Protein AF-A0A961YDK0-F1 (afdb_monomer_lite)

Sequence (163 aa):
MARLYPVIPLVAALAVAGCGKGEQKSAASVPPAEKAIYMSTADCVNGGKLTAEVCSILVERAVKIHEQTSETFKGLRSCEEASGPDRCERDMNGTYRMRMQAFFFEFGGGKPPNATPLYPSIDGKVGFRDTKKKAVAALDDNMIVSQQSLQVAYENSKIGKRR

Secondary structure (DSSP, 8-state):
-----------------------------PPPEEEEEESSHHHHHHTTSS-HHHHHHHHHHHHHHHHHHPPEESSHHHHHHHH-TT-EEE-TTS-EEEPP-EEEEEEETTS--EEEEEEE--SSSSEEE-TTS-EEETT-TTEEE-HHHHHHHHHHHTTTT--

Structure (mmCIF, N/CA/C/O backbone):
data_AF-A0A961YDK0-F1
#
_entry.id   AF-A0A961YDK0-F1
#
loop_
_atom_site.group_PDB
_atom_site.id
_atom_site.type_symbol
_atom_site.label_atom_id
_atom_site.label_alt_id
_atom_site.label_comp_id
_atom_site.label_asym_id
_atom_site.label_entity_id
_atom_site.label_seq_id
_atom_site.pdbx_PDB_ins_code
_atom_site.Cartn_x
_atom_site.Cartn_y
_atom_site.Cartn_z
_atom_site.occupancy
_atom_site.B_iso_or_equiv
_atom_site.auth_seq_id
_atom_site.auth_comp_id
_atom_site.auth_asym_id
_atom_site.auth_atom_id
_atom_site.pdbx_PDB_model_num
ATOM 1 N N . MET A 1 1 ? 34.671 -7.856 -92.732 1.00 43.78 1 MET A N 1
ATOM 2 C CA . MET A 1 1 ? 35.697 -8.344 -91.786 1.00 43.78 1 MET A CA 1
ATOM 3 C C . MET A 1 1 ? 36.322 -7.155 -91.071 1.00 43.78 1 MET A C 1
ATOM 5 O O . MET A 1 1 ? 36.521 -6.136 -91.714 1.00 43.78 1 MET A O 1
ATOM 9 N N . ALA A 1 2 ? 36.583 -7.333 -89.772 1.00 46.91 2 ALA A N 1
ATOM 10 C CA . ALA A 1 2 ? 37.376 -6.505 -88.854 1.00 46.91 2 ALA A CA 1
ATOM 11 C C . ALA A 1 2 ? 36.947 -5.040 -88.619 1.00 46.91 2 ALA A C 1
ATOM 13 O O . ALA A 1 2 ? 37.235 -4.148 -89.412 1.00 46.91 2 ALA A O 1
ATOM 14 N N . ARG A 1 3 ? 36.376 -4.768 -87.437 1.00 41.19 3 ARG A N 1
ATOM 15 C CA . ARG A 1 3 ? 36.563 -3.479 -86.756 1.00 41.19 3 ARG A CA 1
ATOM 16 C C . ARG A 1 3 ? 37.033 -3.727 -85.327 1.00 41.19 3 ARG A C 1
ATOM 18 O O . ARG A 1 3 ? 36.403 -4.464 -84.576 1.00 41.19 3 ARG A O 1
ATOM 25 N N . LEU A 1 4 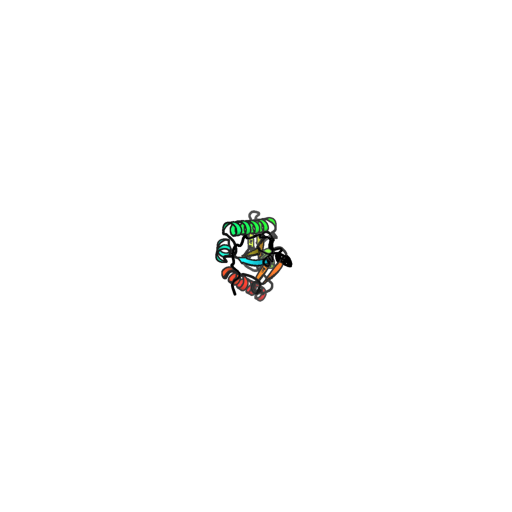? 38.197 -3.153 -85.043 1.00 43.84 4 LEU A N 1
ATOM 26 C CA . LEU A 1 4 ? 38.917 -3.168 -83.780 1.00 43.84 4 LEU A CA 1
ATOM 27 C C . LEU A 1 4 ? 38.180 -2.333 -82.717 1.00 43.84 4 LEU A C 1
ATOM 29 O O . LEU A 1 4 ? 37.725 -1.230 -83.008 1.00 43.84 4 LEU A O 1
ATOM 33 N N . TYR A 1 5 ? 38.127 -2.853 -81.492 1.00 47.59 5 TYR A N 1
ATOM 34 C CA . TYR A 1 5 ? 37.999 -2.085 -80.242 1.00 47.59 5 TYR A CA 1
ATOM 35 C C . TYR A 1 5 ? 39.422 -1.712 -79.782 1.00 47.59 5 TYR A C 1
ATOM 37 O O . TYR A 1 5 ? 40.327 -2.505 -80.060 1.00 47.59 5 TYR A O 1
ATOM 45 N N . PRO A 1 6 ? 39.686 -0.559 -79.127 1.00 59.00 6 PRO A N 1
ATOM 46 C CA . PRO A 1 6 ? 39.240 -0.247 -77.751 1.00 59.00 6 PRO A CA 1
ATOM 47 C C . PRO A 1 6 ? 38.916 1.275 -77.599 1.00 59.00 6 PRO A C 1
ATOM 49 O O . PRO A 1 6 ? 38.915 1.982 -78.595 1.00 59.00 6 PRO A O 1
ATOM 52 N N . VAL A 1 7 ? 38.523 1.919 -76.495 1.00 51.88 7 VAL A N 1
ATOM 53 C CA . VAL A 1 7 ? 38.959 1.972 -75.088 1.00 51.88 7 VAL A CA 1
ATOM 54 C C . VAL A 1 7 ? 37.842 2.715 -74.318 1.00 51.88 7 VAL A C 1
ATOM 56 O O . VAL A 1 7 ? 37.267 3.670 -74.837 1.00 51.88 7 VAL A O 1
ATOM 59 N N . ILE A 1 8 ? 37.549 2.300 -73.084 1.00 51.28 8 ILE A N 1
ATOM 60 C CA . ILE A 1 8 ? 36.629 2.957 -72.133 1.00 51.28 8 ILE A CA 1
ATOM 61 C C . ILE A 1 8 ? 37.378 4.078 -71.379 1.00 51.28 8 ILE A C 1
ATOM 63 O O . ILE A 1 8 ? 38.509 3.844 -70.953 1.00 51.28 8 ILE A O 1
ATOM 67 N N . PRO A 1 9 ? 36.745 5.240 -71.112 1.00 48.16 9 PRO A N 1
ATOM 68 C CA . PRO A 1 9 ? 36.683 5.665 -69.713 1.00 48.16 9 PRO A CA 1
ATOM 69 C C . PRO A 1 9 ? 35.297 6.177 -69.286 1.00 48.16 9 PRO A C 1
ATOM 71 O O . PRO A 1 9 ? 34.741 7.133 -69.816 1.00 48.16 9 PRO A O 1
ATOM 74 N N . LEU A 1 10 ? 34.781 5.470 -68.282 1.00 54.59 10 LEU A N 1
ATOM 75 C CA . LEU A 1 10 ? 34.017 5.907 -67.115 1.00 54.59 10 LEU A CA 1
ATOM 76 C C . LEU A 1 10 ? 33.741 7.427 -66.992 1.00 54.59 10 LEU A C 1
ATOM 78 O O . LEU A 1 10 ? 34.640 8.203 -66.679 1.00 54.59 10 LEU A O 1
ATOM 82 N N . VAL A 1 11 ? 32.466 7.821 -67.080 1.00 52.88 11 VAL A N 1
ATOM 83 C CA . VAL A 1 11 ? 31.944 9.017 -66.399 1.00 52.88 11 VAL A CA 1
ATOM 84 C C . VAL A 1 11 ? 30.713 8.598 -65.606 1.00 52.88 11 VAL A C 1
ATOM 86 O O . VAL A 1 11 ? 29.700 8.166 -66.152 1.00 52.88 11 VAL A O 1
ATOM 89 N N . ALA A 1 12 ? 30.856 8.685 -64.288 1.00 52.31 12 ALA A N 1
ATOM 90 C CA . ALA A 1 12 ? 29.807 8.478 -63.314 1.00 52.31 12 ALA A CA 1
ATOM 91 C C . ALA A 1 12 ? 28.908 9.718 -63.222 1.00 52.31 12 ALA A C 1
ATOM 93 O O . ALA A 1 12 ? 29.408 10.824 -63.050 1.00 52.31 12 ALA A O 1
ATOM 94 N N . ALA A 1 13 ? 27.593 9.505 -63.260 1.00 50.16 13 ALA A N 1
ATOM 95 C CA . ALA A 1 13 ? 26.619 10.171 -62.394 1.00 50.16 13 ALA A CA 1
ATOM 96 C C . ALA A 1 13 ? 25.274 9.450 -62.554 1.00 50.16 13 ALA A C 1
ATOM 98 O O . ALA A 1 13 ? 24.457 9.769 -63.415 1.00 50.16 13 ALA A O 1
ATOM 99 N N . LEU A 1 14 ? 25.069 8.431 -61.720 1.00 45.28 14 LEU A N 1
ATOM 100 C CA . LEU A 1 14 ? 23.759 7.844 -61.470 1.00 45.28 14 LEU A CA 1
ATOM 101 C C . LEU A 1 14 ? 22.856 8.929 -60.868 1.00 45.28 14 LEU A C 1
ATOM 103 O O . LEU A 1 14 ? 22.908 9.194 -59.669 1.00 45.28 14 LEU A O 1
ATOM 107 N N . ALA A 1 15 ? 22.005 9.538 -61.688 1.00 54.88 15 ALA A N 1
ATOM 108 C CA . ALA A 1 15 ? 20.781 10.151 -61.198 1.00 54.88 15 ALA A CA 1
ATOM 109 C C . ALA A 1 15 ? 19.827 9.012 -60.812 1.00 54.88 15 ALA A C 1
ATOM 111 O O . ALA A 1 15 ? 18.999 8.575 -61.611 1.00 54.88 15 ALA A O 1
ATOM 112 N N . VAL A 1 16 ? 19.985 8.474 -59.599 1.00 49.25 16 VAL A N 1
ATOM 113 C CA . VAL A 1 16 ? 18.985 7.565 -59.038 1.00 49.25 16 VAL A CA 1
ATOM 114 C C . VAL A 1 16 ? 17.781 8.418 -58.670 1.00 49.25 16 VAL A C 1
ATOM 116 O O . VAL A 1 16 ? 17.734 9.055 -57.619 1.00 49.25 16 VAL A O 1
ATOM 119 N N . ALA A 1 17 ? 16.797 8.425 -59.565 1.00 51.81 17 ALA A N 1
ATOM 120 C CA . ALA A 1 17 ? 15.412 8.624 -59.193 1.00 51.81 17 ALA A CA 1
ATOM 121 C C . ALA A 1 17 ? 15.054 7.532 -58.174 1.00 51.81 17 ALA A C 1
ATOM 123 O O . ALA A 1 17 ? 14.731 6.401 -58.524 1.00 51.81 17 ALA A O 1
ATOM 124 N N . GLY A 1 18 ? 15.193 7.865 -56.895 1.00 41.25 18 GLY A N 1
ATOM 125 C CA . GLY A 1 18 ? 14.711 7.070 -55.781 1.00 41.25 18 GLY A CA 1
ATOM 126 C C . GLY A 1 18 ? 13.638 7.868 -55.069 1.00 41.25 18 GLY A C 1
ATOM 127 O O . GLY A 1 18 ? 13.949 8.790 -54.320 1.00 41.25 18 GLY A O 1
ATOM 128 N N . CYS A 1 19 ? 12.376 7.517 -55.320 1.00 58.09 19 CYS A N 1
ATOM 129 C CA . CYS A 1 19 ? 11.220 7.901 -54.519 1.00 58.09 19 CYS A CA 1
ATOM 130 C C . CYS A 1 19 ? 11.424 7.451 -53.065 1.00 58.09 19 CYS A C 1
ATOM 132 O O . CYS A 1 19 ? 10.922 6.414 -52.642 1.00 58.09 19 CYS A O 1
ATOM 134 N N . GLY A 1 20 ? 12.159 8.237 -52.288 1.00 41.06 20 GLY A N 1
ATOM 135 C CA . GLY A 1 20 ? 12.200 8.110 -50.845 1.00 41.06 20 GLY A CA 1
ATOM 136 C C . GLY A 1 20 ? 10.936 8.729 -50.275 1.00 41.06 20 GLY A C 1
ATOM 137 O O . GLY A 1 20 ? 10.929 9.902 -49.910 1.00 41.06 20 GLY A O 1
ATOM 138 N N . LYS A 1 21 ? 9.859 7.940 -50.181 1.00 47.31 21 LYS A N 1
ATOM 139 C CA . LYS A 1 21 ? 8.904 8.115 -49.083 1.00 47.31 21 LYS A CA 1
ATOM 140 C C . LYS A 1 21 ? 9.753 8.023 -47.823 1.00 47.31 21 LYS A C 1
ATOM 142 O O . LYS A 1 21 ? 10.143 6.927 -47.440 1.00 47.31 21 LYS A O 1
ATOM 147 N N . GLY A 1 22 ? 10.124 9.172 -47.263 1.00 47.78 22 GLY A N 1
ATOM 148 C CA . GLY A 1 22 ? 10.760 9.218 -45.961 1.00 47.78 22 GLY A CA 1
ATOM 149 C C . GLY A 1 22 ? 9.839 8.472 -45.015 1.00 47.78 22 GLY A C 1
ATOM 150 O O . GLY A 1 22 ? 8.714 8.916 -44.782 1.00 47.78 22 GLY A O 1
ATOM 151 N N . GLU A 1 23 ? 10.281 7.300 -44.566 1.00 44.41 23 GLU A N 1
ATOM 152 C CA . GLU A 1 23 ? 9.666 6.598 -43.457 1.00 44.41 23 GLU A CA 1
ATOM 153 C C . GLU A 1 23 ? 9.447 7.637 -42.365 1.00 44.41 23 GLU A C 1
ATOM 155 O O . GLU A 1 23 ? 10.396 8.221 -41.832 1.00 44.41 23 GLU A O 1
ATOM 160 N N . GLN A 1 24 ? 8.173 7.913 -42.068 1.00 47.69 24 GLN A N 1
ATOM 161 C CA . GLN A 1 24 ? 7.811 8.456 -40.776 1.00 47.69 24 GLN A CA 1
ATOM 162 C C . GLN A 1 24 ? 8.527 7.557 -39.778 1.00 47.69 24 GLN A C 1
ATOM 164 O O . GLN A 1 24 ? 8.165 6.387 -39.643 1.00 47.69 24 GLN A O 1
ATOM 169 N N . LYS A 1 25 ? 9.566 8.085 -39.118 1.00 45.66 25 LYS A N 1
ATOM 170 C CA . LYS A 1 25 ? 10.048 7.530 -37.859 1.00 45.66 25 LYS A CA 1
ATOM 171 C C . LYS A 1 25 ? 8.792 7.371 -37.024 1.00 45.66 25 LYS A C 1
ATOM 173 O O . LYS A 1 25 ? 8.243 8.367 -36.555 1.00 45.66 25 LYS A O 1
ATOM 178 N N . SER A 1 26 ? 8.293 6.141 -36.945 1.00 46.75 26 SER A N 1
ATOM 179 C CA . SER A 1 26 ? 7.190 5.804 -36.068 1.00 46.75 26 SER A CA 1
ATOM 180 C C . SER A 1 26 ? 7.648 6.295 -34.712 1.00 46.75 26 SER A C 1
ATOM 182 O O . SER A 1 26 ? 8.702 5.869 -34.235 1.00 46.75 26 SER A O 1
ATOM 184 N N . ALA A 1 27 ? 6.954 7.305 -34.183 1.00 56.44 27 ALA A N 1
ATOM 185 C CA . ALA A 1 27 ? 7.216 7.809 -32.851 1.00 56.44 27 ALA A CA 1
ATOM 186 C C . ALA A 1 27 ? 7.291 6.572 -31.963 1.00 56.44 27 ALA A C 1
ATOM 188 O O . ALA A 1 27 ? 6.325 5.809 -31.931 1.00 56.44 27 ALA A O 1
ATOM 189 N N . ALA A 1 28 ? 8.464 6.310 -31.375 1.00 61.44 28 ALA A N 1
ATOM 190 C CA . ALA A 1 28 ? 8.651 5.150 -30.522 1.00 61.44 28 ALA A CA 1
ATOM 191 C C . ALA A 1 28 ? 7.511 5.188 -29.506 1.00 61.44 28 ALA A C 1
ATOM 193 O O . ALA A 1 28 ? 7.396 6.146 -28.737 1.00 61.44 28 ALA A O 1
ATOM 194 N N . SER A 1 29 ? 6.592 4.230 -29.615 1.00 68.56 29 SER A N 1
ATOM 195 C CA . SER A 1 29 ? 5.374 4.229 -28.825 1.00 68.56 29 SER A CA 1
ATOM 196 C C . SER A 1 29 ? 5.799 4.133 -27.372 1.00 68.56 29 SER A C 1
ATOM 198 O O . SER A 1 29 ? 6.416 3.143 -26.975 1.00 68.56 29 SER A O 1
ATOM 200 N N . VAL A 1 30 ? 5.528 5.189 -26.606 1.00 76.44 30 VAL A N 1
ATOM 201 C CA . VAL A 1 30 ? 5.822 5.227 -25.176 1.00 76.44 30 VAL A CA 1
ATOM 202 C C . VAL A 1 30 ? 5.156 4.000 -24.542 1.00 76.44 30 VAL A C 1
ATOM 204 O O . VAL A 1 30 ? 3.946 3.836 -24.724 1.00 76.44 30 VAL A O 1
ATOM 207 N N . PRO A 1 31 ? 5.907 3.126 -23.843 1.00 77.50 31 PRO A N 1
ATOM 208 C CA . PRO A 1 31 ? 5.329 1.952 -23.202 1.00 77.50 31 PRO A CA 1
ATOM 209 C C . PRO A 1 31 ? 4.170 2.358 -22.286 1.00 77.50 31 PRO A C 1
ATOM 211 O O . PRO A 1 31 ? 4.247 3.431 -21.676 1.00 77.50 31 PRO A O 1
ATOM 214 N N . PRO A 1 32 ? 3.106 1.546 -22.174 1.00 86.19 32 PRO A N 1
ATOM 215 C CA . PRO A 1 32 ? 1.970 1.876 -21.323 1.00 86.19 32 PRO A CA 1
ATOM 216 C C . PRO A 1 32 ? 2.409 2.093 -19.871 1.00 86.19 32 PRO A C 1
ATOM 218 O O . PRO A 1 32 ? 3.443 1.591 -19.430 1.00 86.19 32 PRO A O 1
ATOM 221 N N . ALA A 1 33 ? 1.623 2.872 -19.127 1.00 92.81 33 ALA A N 1
ATOM 222 C CA . ALA A 1 33 ? 1.833 2.989 -17.692 1.00 92.81 33 ALA A CA 1
ATOM 223 C C . ALA A 1 33 ? 1.517 1.646 -17.023 1.00 92.81 33 ALA A C 1
ATOM 225 O O . ALA A 1 33 ? 0.446 1.078 -17.239 1.00 92.81 33 ALA A O 1
ATOM 226 N N . GLU A 1 34 ? 2.441 1.170 -16.205 1.00 95.31 34 GLU A N 1
ATOM 227 C CA . GLU A 1 34 ? 2.303 -0.021 -15.384 1.00 95.31 34 GLU A CA 1
ATOM 228 C C . GLU A 1 34 ? 1.926 0.383 -13.959 1.00 95.31 34 GLU A C 1
ATOM 230 O O . GLU A 1 34 ? 2.293 1.454 -13.458 1.00 95.31 34 GLU A O 1
ATOM 235 N N . LYS A 1 35 ? 1.176 -0.501 -13.309 1.00 97.19 35 LYS A N 1
ATOM 236 C CA . LYS A 1 35 ? 0.752 -0.350 -11.925 1.00 97.19 35 LYS A CA 1
ATOM 237 C C . LYS A 1 35 ? 1.232 -1.542 -11.122 1.00 97.19 35 LYS A C 1
ATOM 239 O O . LYS A 1 35 ? 1.185 -2.674 -11.610 1.00 97.19 35 LYS A O 1
ATOM 244 N N . ALA A 1 36 ? 1.679 -1.291 -9.899 1.00 97.75 36 ALA A N 1
ATOM 245 C CA . ALA A 1 36 ? 2.111 -2.360 -9.019 1.00 97.75 36 ALA A CA 1
ATOM 246 C C . ALA A 1 36 ? 1.731 -2.135 -7.555 1.00 97.75 36 ALA A C 1
ATOM 248 O O . ALA A 1 36 ? 1.558 -1.003 -7.108 1.00 97.75 36 ALA A O 1
ATOM 249 N N . ILE A 1 37 ? 1.646 -3.226 -6.798 1.00 98.44 37 ILE A N 1
ATOM 250 C CA . ILE A 1 37 ? 1.515 -3.228 -5.346 1.00 98.44 37 ILE A CA 1
ATOM 251 C C . ILE A 1 37 ? 2.696 -3.998 -4.759 1.00 98.44 37 ILE A C 1
ATOM 253 O O . ILE A 1 37 ? 2.863 -5.195 -5.010 1.00 98.44 37 ILE A O 1
ATOM 257 N N . TYR A 1 38 ? 3.492 -3.295 -3.959 1.00 98.31 38 TYR A N 1
ATOM 258 C CA . TYR A 1 38 ? 4.647 -3.839 -3.248 1.00 98.31 38 TYR A CA 1
ATOM 259 C C . TYR A 1 38 ? 4.534 -3.531 -1.752 1.00 98.31 38 TYR A C 1
ATOM 261 O O . TYR A 1 38 ? 3.954 -2.512 -1.373 1.00 98.31 38 TYR A O 1
ATOM 269 N N . MET A 1 39 ? 5.115 -4.373 -0.890 1.00 96.94 39 MET A N 1
ATOM 270 C CA . MET A 1 39 ? 5.129 -4.132 0.563 1.00 96.94 39 MET A CA 1
ATOM 271 C C . MET A 1 39 ? 6.404 -3.457 1.068 1.00 96.94 39 MET A C 1
ATOM 273 O O . MET A 1 39 ? 6.443 -2.983 2.200 1.00 96.94 39 MET A O 1
ATOM 277 N N . SER A 1 40 ? 7.464 -3.427 0.261 1.00 97.06 40 SER A N 1
ATOM 278 C CA . SER A 1 40 ? 8.769 -2.907 0.665 1.00 97.06 40 SER A CA 1
ATOM 279 C C . SER A 1 40 ? 9.635 -2.542 -0.541 1.00 97.06 40 SER A C 1
ATOM 281 O O . SER A 1 40 ? 9.325 -2.892 -1.683 1.00 97.06 40 SER A O 1
ATOM 283 N N . THR A 1 41 ? 10.767 -1.886 -0.279 1.00 97.69 41 THR A N 1
ATOM 284 C CA . THR A 1 41 ? 11.815 -1.660 -1.283 1.00 97.69 41 THR A CA 1
ATOM 285 C C . THR A 1 41 ? 12.323 -2.982 -1.860 1.00 97.69 41 THR A C 1
ATOM 287 O O . THR A 1 41 ? 12.473 -3.096 -3.072 1.00 97.69 41 THR A O 1
ATOM 290 N N . ALA A 1 42 ? 12.530 -4.003 -1.020 1.00 97.38 42 ALA A N 1
ATOM 291 C CA . ALA A 1 42 ? 12.995 -5.318 -1.460 1.00 97.38 42 ALA A CA 1
ATOM 292 C C . ALA A 1 42 ? 11.973 -6.013 -2.374 1.00 97.38 42 ALA A C 1
ATOM 294 O O . ALA A 1 42 ? 12.346 -6.551 -3.412 1.00 97.38 42 ALA A O 1
ATOM 295 N N . ASP A 1 43 ? 10.683 -5.935 -2.039 1.00 96.62 43 ASP A N 1
ATOM 296 C CA . ASP A 1 43 ? 9.595 -6.440 -2.885 1.00 96.62 43 ASP A CA 1
ATOM 297 C C . ASP A 1 43 ? 9.578 -5.766 -4.259 1.00 96.62 43 ASP A C 1
ATOM 299 O O . ASP A 1 43 ? 9.457 -6.440 -5.280 1.00 96.62 43 ASP A O 1
ATOM 303 N N . CYS A 1 44 ? 9.728 -4.439 -4.282 1.00 97.75 44 CYS A N 1
ATOM 304 C CA . CYS A 1 44 ? 9.786 -3.654 -5.512 1.00 97.75 44 CYS A CA 1
ATOM 305 C C . CYS A 1 44 ? 10.985 -4.051 -6.387 1.00 97.75 44 CYS A C 1
ATOM 307 O O . CYS A 1 44 ? 10.828 -4.258 -7.591 1.00 97.75 44 CYS A O 1
ATOM 309 N N . VAL A 1 45 ? 12.164 -4.230 -5.779 1.00 97.56 45 VAL A N 1
ATOM 310 C CA . VAL A 1 45 ? 13.379 -4.682 -6.477 1.00 97.56 45 VAL A CA 1
ATOM 311 C C . VAL A 1 45 ? 13.203 -6.091 -7.036 1.00 97.56 45 VAL A C 1
ATOM 313 O O . VAL A 1 45 ? 13.532 -6.330 -8.197 1.00 97.56 45 VAL A O 1
ATOM 316 N N . ASN A 1 46 ? 12.627 -7.006 -6.255 1.00 96.38 46 ASN A N 1
ATOM 317 C CA . ASN A 1 46 ? 12.337 -8.372 -6.694 1.00 96.38 46 ASN A CA 1
ATOM 318 C C . ASN A 1 46 ? 11.340 -8.416 -7.864 1.00 96.38 46 ASN A C 1
ATOM 320 O O . ASN A 1 46 ? 11.367 -9.357 -8.653 1.00 96.38 46 ASN A O 1
ATOM 324 N N . GLY A 1 47 ? 10.491 -7.393 -8.013 1.00 92.94 47 GLY A N 1
ATOM 325 C CA . GLY A 1 47 ? 9.622 -7.224 -9.178 1.00 92.94 47 GLY A CA 1
ATOM 326 C C . GLY A 1 47 ? 10.375 -6.952 -10.489 1.00 92.94 47 GLY A C 1
ATOM 327 O O . GLY A 1 47 ? 9.804 -7.117 -11.564 1.00 92.94 47 GLY A O 1
ATOM 328 N N . GLY A 1 48 ? 11.647 -6.539 -10.431 1.00 92.50 48 GLY A N 1
ATOM 329 C CA . GLY A 1 48 ? 12.547 -6.437 -11.588 1.00 92.50 48 GLY A CA 1
ATOM 330 C C . GLY A 1 48 ? 12.246 -5.302 -12.575 1.00 92.50 48 GLY A C 1
ATOM 331 O O . GLY A 1 48 ? 12.890 -5.215 -13.618 1.00 92.50 48 GLY A O 1
ATOM 332 N N . LYS A 1 49 ? 11.273 -4.431 -12.276 1.00 94.38 49 LYS A N 1
ATOM 333 C CA . LYS A 1 49 ? 10.850 -3.323 -13.156 1.00 94.38 49 LYS A CA 1
ATOM 334 C C . LYS A 1 49 ? 11.558 -2.000 -12.873 1.00 94.38 49 LYS A C 1
ATOM 336 O O . LYS A 1 49 ? 11.648 -1.155 -13.758 1.00 94.38 49 LYS A O 1
ATOM 341 N N . LEU A 1 50 ? 12.026 -1.808 -11.642 1.00 95.81 50 LEU A N 1
ATOM 342 C CA . LEU A 1 50 ? 12.633 -0.571 -11.152 1.00 95.81 50 LEU A CA 1
ATOM 343 C C . LEU A 1 50 ? 13.949 -0.890 -10.435 1.00 95.81 50 LEU A C 1
ATOM 345 O O . LEU A 1 50 ? 14.147 -1.997 -9.935 1.00 95.81 50 LEU A O 1
ATOM 349 N N . THR A 1 51 ? 14.857 0.083 -10.380 1.00 97.12 51 THR A N 1
ATOM 350 C CA . THR A 1 51 ? 16.117 -0.055 -9.637 1.00 97.12 51 THR A CA 1
ATOM 351 C C . THR A 1 51 ? 15.886 0.085 -8.130 1.00 97.12 51 THR A C 1
ATOM 353 O O . THR A 1 51 ? 14.902 0.687 -7.700 1.00 97.12 51 THR A O 1
ATOM 356 N N . ALA A 1 52 ? 16.821 -0.416 -7.316 1.00 97.75 52 ALA A N 1
ATOM 357 C CA . ALA A 1 52 ? 16.758 -0.288 -5.856 1.00 97.75 52 ALA A CA 1
ATOM 358 C C . ALA A 1 52 ? 16.662 1.168 -5.382 1.00 97.75 52 ALA A C 1
ATOM 360 O O . ALA A 1 52 ? 15.839 1.473 -4.522 1.00 97.75 52 ALA A O 1
ATOM 361 N N . GLU A 1 53 ? 17.434 2.062 -6.005 1.00 98.12 53 GLU A N 1
ATOM 362 C CA . GLU A 1 53 ? 17.392 3.506 -5.753 1.00 98.12 53 GLU A CA 1
ATOM 363 C C . GLU A 1 53 ? 15.978 4.069 -5.968 1.00 98.12 53 GLU A C 1
ATOM 365 O O . GLU A 1 53 ? 15.400 4.705 -5.088 1.00 98.12 53 GLU A O 1
ATOM 370 N N . VAL A 1 54 ? 15.374 3.770 -7.126 1.00 98.00 54 VAL A N 1
ATOM 371 C CA . VAL A 1 54 ? 14.028 4.247 -7.468 1.00 98.00 54 VAL A CA 1
ATOM 372 C C . VAL A 1 54 ? 12.989 3.658 -6.515 1.00 98.00 54 VAL A C 1
ATOM 374 O O . VAL A 1 54 ? 12.122 4.386 -6.037 1.00 98.00 54 VAL A O 1
ATOM 377 N N . CYS A 1 55 ? 13.086 2.369 -6.187 1.00 98.44 55 CYS A N 1
ATOM 378 C CA . CYS A 1 55 ? 12.204 1.736 -5.211 1.00 98.44 55 CYS A CA 1
ATOM 379 C C . CYS A 1 55 ? 12.294 2.411 -3.830 1.00 98.44 55 CYS A C 1
ATOM 381 O O . CYS A 1 55 ? 11.250 2.675 -3.235 1.00 98.44 55 CYS A O 1
ATOM 383 N N . SER A 1 56 ? 13.500 2.733 -3.338 1.00 98.50 56 SER A N 1
ATOM 384 C CA . SER A 1 56 ? 13.681 3.390 -2.032 1.00 98.50 56 SER A CA 1
ATOM 385 C C . SER A 1 56 ? 13.032 4.769 -2.005 1.00 98.50 56 SER A C 1
ATOM 387 O O . SER A 1 56 ? 12.202 5.041 -1.140 1.00 98.50 56 SER A O 1
ATOM 389 N N . ILE A 1 57 ? 13.311 5.598 -3.017 1.00 98.44 57 ILE A N 1
ATOM 390 C CA . ILE A 1 57 ? 12.744 6.949 -3.143 1.00 98.44 57 ILE A CA 1
ATOM 391 C C . ILE A 1 57 ? 11.211 6.908 -3.153 1.00 98.44 57 ILE A C 1
ATOM 393 O O . ILE A 1 57 ? 10.546 7.743 -2.537 1.00 98.44 57 ILE A O 1
ATOM 397 N N . LEU A 1 58 ? 10.627 5.942 -3.861 1.00 98.44 58 LEU A N 1
ATOM 398 C CA . LEU A 1 58 ? 9.177 5.797 -3.961 1.00 98.44 58 LEU A CA 1
ATOM 399 C C . LEU A 1 58 ? 8.548 5.348 -2.638 1.00 98.44 58 LEU A C 1
ATOM 401 O O . LEU A 1 58 ? 7.527 5.906 -2.230 1.00 98.44 58 LEU A O 1
ATOM 405 N N . VAL A 1 59 ? 9.172 4.399 -1.940 1.00 98.44 59 VAL A N 1
ATOM 406 C CA . VAL A 1 59 ? 8.739 3.970 -0.605 1.00 98.44 59 VAL A CA 1
ATOM 407 C C . VAL A 1 59 ? 8.820 5.128 0.390 1.00 98.44 59 VAL A C 1
ATOM 409 O O . VAL A 1 59 ? 7.825 5.430 1.047 1.00 98.44 59 VAL A O 1
ATOM 412 N N . GLU A 1 60 ? 9.949 5.833 0.454 1.00 98.38 60 GLU A N 1
ATOM 413 C CA . GLU A 1 60 ? 10.138 7.002 1.325 1.00 98.38 60 GLU A CA 1
ATOM 414 C C . GLU A 1 60 ? 9.108 8.098 1.040 1.00 98.38 60 GLU A C 1
ATOM 416 O O . GLU A 1 60 ? 8.517 8.674 1.957 1.00 98.38 60 GLU A O 1
ATOM 421 N N . ARG A 1 61 ? 8.822 8.355 -0.241 1.00 97.50 61 ARG A N 1
ATOM 422 C CA . ARG A 1 61 ? 7.771 9.290 -0.647 1.00 97.50 61 ARG A CA 1
ATOM 423 C C . ARG A 1 61 ? 6.405 8.867 -0.116 1.00 97.50 61 ARG A C 1
ATOM 425 O O . ARG A 1 61 ? 5.675 9.708 0.408 1.00 97.50 61 ARG A O 1
ATOM 432 N N . ALA A 1 62 ? 6.041 7.596 -0.255 1.00 98.12 62 ALA A N 1
ATOM 433 C CA . ALA A 1 62 ? 4.756 7.095 0.211 1.00 98.12 62 ALA A CA 1
ATOM 434 C C . ALA A 1 62 ? 4.645 7.111 1.746 1.00 98.12 62 ALA A C 1
ATOM 436 O O . ALA A 1 62 ? 3.593 7.493 2.262 1.00 98.12 62 ALA A O 1
ATOM 437 N N . VAL A 1 63 ? 5.729 6.794 2.466 1.00 97.38 63 VAL A N 1
ATOM 438 C CA . VAL A 1 63 ? 5.829 6.948 3.930 1.00 97.38 63 VAL A CA 1
ATOM 439 C C . VAL A 1 63 ? 5.596 8.402 4.326 1.00 97.38 63 VAL A C 1
ATOM 441 O O . VAL A 1 63 ? 4.743 8.685 5.162 1.00 97.38 63 VAL A O 1
ATOM 444 N N . LYS A 1 64 ? 6.265 9.349 3.665 1.00 97.31 64 LYS A N 1
ATOM 445 C CA . LYS A 1 64 ? 6.074 10.778 3.934 1.00 97.31 64 LYS A CA 1
ATOM 446 C C . LYS A 1 64 ? 4.631 11.225 3.683 1.00 97.31 64 LYS A C 1
ATOM 448 O O . LYS A 1 64 ? 4.074 11.979 4.475 1.00 97.31 64 LYS A O 1
ATOM 453 N N . ILE A 1 65 ? 3.996 10.744 2.610 1.00 96.75 65 ILE A N 1
ATOM 454 C CA . ILE A 1 65 ? 2.570 11.005 2.352 1.00 96.75 65 ILE A CA 1
ATOM 455 C C . ILE A 1 65 ? 1.714 10.442 3.492 1.00 96.75 65 ILE A C 1
ATOM 457 O O . ILE A 1 65 ? 0.812 11.132 3.969 1.00 96.75 65 ILE A O 1
ATOM 461 N N . HIS A 1 66 ? 1.985 9.216 3.943 1.00 96.25 66 HIS A N 1
ATOM 462 C CA . HIS A 1 66 ? 1.287 8.599 5.067 1.00 96.25 66 HIS A CA 1
ATOM 463 C C . HIS A 1 66 ? 1.409 9.451 6.337 1.00 96.25 66 HIS A C 1
ATOM 465 O O . HIS A 1 66 ? 0.393 9.787 6.944 1.00 96.25 66 HIS A O 1
ATOM 471 N N . GLU A 1 67 ? 2.615 9.878 6.699 1.00 93.94 67 GLU A N 1
ATOM 472 C CA . GLU A 1 67 ? 2.852 10.706 7.885 1.00 93.94 67 GLU A CA 1
ATOM 473 C C . GLU A 1 67 ? 2.132 12.057 7.822 1.00 93.94 67 GLU A C 1
ATOM 475 O O . GLU A 1 67 ? 1.609 12.522 8.831 1.00 93.94 67 GLU A O 1
ATOM 480 N N . GLN A 1 68 ? 2.077 12.676 6.640 1.00 93.38 68 GLN A N 1
ATOM 481 C CA . GLN A 1 68 ? 1.502 14.011 6.454 1.00 93.38 68 GLN A CA 1
ATOM 482 C C . GLN A 1 68 ? -0.023 14.022 6.312 1.00 93.38 68 GLN A C 1
ATOM 484 O O . GLN A 1 68 ? -0.652 15.032 6.617 1.00 93.38 68 GLN A O 1
ATOM 489 N N . THR A 1 69 ? -0.615 12.948 5.782 1.00 91.44 69 THR A N 1
ATOM 490 C CA . THR A 1 69 ? -2.014 12.969 5.310 1.00 91.44 69 THR A CA 1
ATOM 491 C C . THR A 1 69 ? -2.922 11.949 5.981 1.00 91.44 69 THR A C 1
ATOM 493 O O . THR A 1 69 ? -4.124 11.950 5.715 1.00 91.44 69 THR A O 1
ATOM 496 N N . SER A 1 70 ? -2.384 11.076 6.838 1.00 92.25 70 SER A N 1
ATOM 497 C CA . SER A 1 70 ? -3.206 10.078 7.521 1.00 92.25 70 SER A CA 1
ATOM 498 C C . SER A 1 70 ? -4.264 10.721 8.402 1.00 92.25 70 SER A C 1
ATOM 500 O O . SER A 1 70 ? -3.976 11.598 9.213 1.00 92.25 70 SER A O 1
ATOM 502 N N . GLU A 1 71 ? -5.489 10.217 8.277 1.00 92.31 71 GLU A N 1
ATOM 503 C CA . GLU A 1 71 ? -6.576 10.541 9.192 1.00 92.31 71 GLU A CA 1
ATOM 504 C C . GLU A 1 71 ? -6.189 10.116 10.614 1.00 92.31 71 GLU A C 1
ATOM 506 O O . GLU A 1 71 ? -5.794 8.967 10.845 1.00 92.31 71 GLU A O 1
ATOM 511 N N . THR A 1 72 ? -6.286 11.056 11.553 1.00 95.00 72 THR A N 1
ATOM 512 C CA . THR A 1 72 ? -5.994 10.827 12.966 1.00 95.00 72 THR A CA 1
ATOM 513 C C . THR A 1 72 ? -7.280 10.681 13.768 1.00 95.00 72 THR A C 1
ATOM 515 O O . THR A 1 72 ? -8.290 11.347 13.542 1.00 95.00 72 THR A O 1
ATOM 518 N N . PHE A 1 73 ? -7.234 9.790 14.747 1.00 96.38 73 PHE A N 1
ATOM 519 C CA . PHE A 1 73 ? -8.347 9.399 15.592 1.00 96.38 73 PHE A CA 1
ATOM 520 C C . PHE A 1 73 ? -7.953 9.583 17.055 1.00 96.38 73 PHE A C 1
ATOM 522 O O . PHE A 1 73 ? -6.855 9.219 17.473 1.00 96.38 73 PHE A O 1
ATOM 529 N N . LYS A 1 74 ? -8.869 10.105 17.876 1.00 95.56 74 LYS A N 1
ATOM 530 C CA . LYS A 1 74 ? -8.607 10.329 19.310 1.00 95.56 74 LYS A CA 1
ATOM 531 C C . LYS A 1 74 ? -8.427 9.037 20.122 1.00 95.56 74 LYS A C 1
ATOM 533 O O . LYS A 1 74 ? -7.928 9.101 21.238 1.00 95.56 74 LYS A O 1
ATOM 538 N N . GLY A 1 75 ? -8.836 7.881 19.599 1.00 95.75 75 GLY A N 1
ATOM 539 C CA . GLY A 1 75 ? -8.736 6.606 20.302 1.00 95.75 75 GLY A CA 1
ATOM 540 C C . GLY A 1 75 ? -8.652 5.418 19.351 1.00 95.75 75 GLY A C 1
ATOM 541 O O . GLY A 1 75 ? -9.043 5.510 18.189 1.00 95.75 75 GLY A O 1
ATOM 542 N N . LEU A 1 76 ? -8.161 4.293 19.875 1.00 96.38 76 LEU A N 1
ATOM 543 C CA . LEU A 1 76 ? -7.989 3.053 19.116 1.00 96.38 76 LEU A CA 1
ATOM 544 C C . LEU A 1 76 ? -9.310 2.585 18.496 1.00 96.38 76 LEU A C 1
ATOM 546 O O . LEU A 1 76 ? -9.375 2.359 17.293 1.00 96.38 76 LEU A O 1
ATOM 550 N N . ARG A 1 77 ? -10.384 2.552 19.297 1.00 95.50 77 ARG A N 1
ATOM 551 C CA . ARG A 1 77 ? -11.705 2.077 18.863 1.00 95.50 77 ARG A CA 1
ATOM 552 C C . ARG A 1 77 ? -12.225 2.803 17.620 1.00 95.50 77 ARG A C 1
ATOM 554 O O . ARG A 1 77 ? -12.688 2.151 16.694 1.00 95.50 77 ARG A O 1
ATOM 561 N N . SER A 1 78 ? -12.133 4.134 17.568 1.00 96.00 78 SER A N 1
ATOM 562 C CA . SER A 1 78 ? -12.629 4.890 16.408 1.00 96.00 78 SER A CA 1
ATOM 563 C C . SER A 1 78 ? -11.771 4.674 15.160 1.00 96.00 78 SER A C 1
ATOM 565 O O . SER A 1 78 ? -12.294 4.659 14.048 1.00 96.00 78 SER A O 1
ATOM 567 N N . CYS A 1 79 ? -10.470 4.439 15.329 1.00 96.06 79 CYS A N 1
ATOM 568 C CA . CYS A 1 79 ? -9.610 4.039 14.223 1.00 96.06 79 CYS A CA 1
ATOM 569 C C . CYS A 1 79 ? -9.963 2.628 13.708 1.00 96.06 79 CYS A C 1
ATOM 571 O O . CYS A 1 79 ? -10.047 2.410 12.495 1.00 96.06 79 CYS A O 1
ATOM 573 N N . GLU A 1 80 ? -10.218 1.666 14.596 1.00 94.81 80 GLU A N 1
ATOM 574 C CA . GLU A 1 80 ? -10.574 0.289 14.218 1.00 94.81 80 GLU A CA 1
ATOM 575 C C . GLU A 1 80 ? -11.974 0.199 13.593 1.00 94.81 80 GLU A C 1
ATOM 577 O O . GLU A 1 80 ? -12.204 -0.568 12.656 1.00 94.81 80 GLU A O 1
ATOM 582 N N . GLU A 1 81 ? -12.909 1.051 14.010 1.00 92.50 81 GLU A N 1
ATOM 583 C CA . GLU A 1 81 ? -14.194 1.225 13.324 1.00 92.50 81 GLU A CA 1
ATOM 584 C C . GLU A 1 81 ? -14.011 1.700 11.873 1.00 92.50 81 GLU A C 1
ATOM 586 O O . GLU A 1 81 ? -14.767 1.290 10.987 1.00 92.50 81 GLU A O 1
ATOM 591 N N . ALA A 1 82 ? -12.975 2.491 11.590 1.00 91.19 82 ALA A N 1
ATOM 592 C CA . ALA A 1 82 ? -12.662 2.951 10.240 1.00 91.19 82 ALA A CA 1
ATOM 593 C C . ALA A 1 82 ? -11.803 1.966 9.426 1.00 91.19 82 ALA A C 1
ATOM 595 O O . ALA A 1 82 ? -11.816 2.028 8.193 1.00 91.19 82 ALA A O 1
ATOM 596 N N . SER A 1 83 ? -11.026 1.087 10.067 1.00 91.88 83 SER A N 1
ATOM 597 C CA . SER A 1 83 ? -9.966 0.305 9.399 1.00 91.88 83 SER A CA 1
ATOM 598 C C . SER A 1 83 ? -9.935 -1.191 9.665 1.00 91.88 83 SER A C 1
ATOM 600 O O . SER A 1 83 ? -9.213 -1.912 8.981 1.00 91.88 83 SER A O 1
ATOM 602 N N . GLY A 1 84 ? -10.777 -1.669 10.571 1.00 91.75 84 GLY A N 1
ATOM 603 C CA . GLY A 1 84 ? -10.770 -3.040 11.048 1.00 91.75 84 GLY A CA 1
ATOM 604 C C . GLY A 1 84 ? -9.925 -3.210 12.315 1.00 91.75 84 GLY A C 1
ATOM 605 O O . GLY A 1 84 ? -9.077 -2.369 12.617 1.00 91.75 84 GLY A O 1
ATOM 606 N N . PRO A 1 85 ? -10.163 -4.303 13.056 1.00 91.25 85 PRO A N 1
ATOM 607 C CA . PRO A 1 85 ? -9.424 -4.609 14.278 1.00 91.25 85 PRO A CA 1
ATOM 608 C C . PRO A 1 85 ? -7.934 -4.805 13.984 1.00 91.25 85 PRO A C 1
ATOM 610 O O . PRO A 1 85 ? -7.576 -5.332 12.926 1.00 91.25 85 PRO A O 1
ATOM 613 N N . ASP A 1 86 ? -7.073 -4.372 14.909 1.00 91.75 86 ASP A N 1
ATOM 614 C CA . ASP A 1 86 ? -5.611 -4.517 14.832 1.00 91.75 86 ASP A CA 1
ATOM 615 C C . ASP A 1 86 ? -4.960 -3.821 13.618 1.00 91.75 86 ASP A C 1
ATOM 617 O O . ASP A 1 86 ? -3.818 -4.109 13.238 1.00 91.75 86 ASP A O 1
ATOM 621 N N . ARG A 1 87 ? -5.676 -2.892 12.967 1.00 94.38 87 ARG A N 1
ATOM 622 C CA . ARG A 1 87 ? -5.196 -2.150 11.786 1.00 94.38 87 ARG A CA 1
ATOM 623 C C . ARG A 1 87 ? -4.761 -0.725 12.082 1.00 94.38 87 ARG A C 1
ATOM 625 O O . ARG A 1 87 ? -4.490 0.041 11.159 1.00 94.38 87 ARG A O 1
ATOM 632 N N . CYS A 1 88 ? -4.658 -0.386 13.354 1.00 95.62 88 CYS A N 1
ATOM 633 C CA . CYS A 1 88 ? -4.271 0.934 13.808 1.00 95.62 88 CYS A CA 1
ATOM 634 C C . CYS A 1 88 ? -2.885 0.919 14.444 1.00 95.62 88 CYS A C 1
ATOM 636 O O . CYS A 1 88 ? -2.403 -0.093 14.957 1.00 95.62 88 CYS A O 1
ATOM 638 N N . GLU A 1 89 ? -2.241 2.071 14.404 1.00 95.62 89 GLU A N 1
ATOM 639 C CA . GLU A 1 89 ? -1.013 2.370 15.121 1.00 95.62 89 GLU A CA 1
ATOM 640 C C . GLU A 1 89 ? -1.181 3.684 15.880 1.00 95.62 89 GLU A C 1
ATOM 642 O O . GLU A 1 89 ? -1.982 4.541 15.495 1.00 95.62 89 GLU A O 1
ATOM 647 N N . ARG A 1 90 ? -0.448 3.826 16.983 1.00 95.62 90 ARG A N 1
ATOM 648 C CA . ARG A 1 90 ? -0.409 5.066 17.754 1.00 95.62 90 ARG A CA 1
ATOM 649 C C . ARG A 1 90 ? 0.673 5.969 17.173 1.00 95.62 90 ARG A C 1
ATOM 651 O O . ARG A 1 90 ? 1.797 5.514 16.979 1.00 95.62 90 ARG A O 1
ATOM 658 N N . ASP A 1 91 ? 0.338 7.223 16.900 1.00 90.38 91 ASP A N 1
ATOM 659 C CA . ASP A 1 91 ? 1.300 8.215 16.431 1.00 90.38 91 ASP A CA 1
ATOM 660 C C . ASP A 1 91 ? 2.070 8.864 17.598 1.00 90.38 91 ASP A C 1
ATOM 662 O O . ASP A 1 91 ? 1.759 8.671 18.779 1.00 90.38 91 ASP A O 1
ATOM 666 N N . MET A 1 92 ? 3.086 9.662 17.262 1.00 88.31 92 MET A N 1
ATOM 667 C CA . MET A 1 92 ? 3.934 10.356 18.242 1.00 88.31 92 MET A CA 1
ATOM 668 C C . MET A 1 92 ? 3.173 11.392 19.084 1.00 88.31 92 MET A C 1
ATOM 670 O O . MET A 1 92 ? 3.624 11.749 20.169 1.00 88.31 92 MET A O 1
ATOM 674 N N . ASN A 1 93 ? 2.006 11.847 18.619 1.00 88.38 93 ASN A N 1
ATOM 675 C CA . ASN A 1 93 ? 1.149 12.803 19.323 1.00 88.38 93 ASN A CA 1
ATOM 676 C C . ASN A 1 93 ? 0.160 12.109 20.273 1.00 88.38 93 ASN A C 1
ATOM 678 O O . ASN A 1 93 ? -0.684 12.756 20.892 1.00 88.38 93 ASN A O 1
ATOM 682 N N . GLY A 1 94 ? 0.237 10.780 20.381 1.00 92.00 94 GLY A N 1
ATOM 683 C CA . GLY A 1 94 ? -0.645 9.975 21.210 1.00 92.00 94 GLY A CA 1
ATOM 684 C C . GLY A 1 94 ? -2.032 9.735 20.614 1.00 92.00 94 GLY A C 1
ATOM 685 O O . GLY A 1 94 ? -2.862 9.134 21.301 1.00 92.00 94 GLY A O 1
ATOM 686 N N . THR A 1 95 ? -2.271 10.159 19.371 1.00 96.19 95 THR A N 1
ATOM 687 C CA . THR A 1 95 ? -3.464 9.830 18.584 1.00 96.19 95 THR A CA 1
ATOM 688 C C . THR A 1 95 ? -3.269 8.498 17.856 1.00 96.19 95 THR A C 1
ATOM 690 O O . THR A 1 95 ? -2.206 7.885 17.920 1.00 96.19 95 THR A O 1
ATOM 693 N N . TYR A 1 96 ? -4.313 8.000 17.201 1.00 97.25 96 TYR A N 1
ATOM 694 C CA . TYR A 1 96 ? -4.271 6.761 16.429 1.00 97.25 96 TYR A CA 1
ATOM 695 C C . TYR A 1 96 ? -4.454 7.057 14.950 1.00 97.25 96 TYR A C 1
ATOM 697 O O . TYR A 1 96 ? -5.204 7.956 14.585 1.00 97.25 96 TYR A O 1
ATOM 705 N N . ARG A 1 97 ? -3.817 6.270 14.092 1.00 96.00 97 ARG A N 1
ATOM 706 C CA . ARG A 1 97 ? -4.010 6.312 12.642 1.00 96.00 97 ARG A CA 1
ATOM 707 C C . ARG A 1 97 ? -4.000 4.904 12.077 1.00 96.00 97 ARG A C 1
ATOM 709 O O . ARG A 1 97 ? -3.561 3.957 12.727 1.00 96.00 97 ARG A O 1
ATOM 716 N N . MET A 1 98 ? -4.499 4.764 10.860 1.00 95.50 98 MET A N 1
ATOM 717 C CA . MET A 1 98 ? -4.482 3.484 10.158 1.00 95.50 98 MET A CA 1
ATOM 718 C C . MET A 1 98 ? -3.043 3.102 9.827 1.00 95.50 98 MET A C 1
ATOM 720 O O . MET A 1 98 ? -2.315 3.911 9.258 1.00 95.50 98 MET A O 1
ATOM 724 N N . ARG A 1 99 ? -2.648 1.866 10.126 1.00 95.62 99 ARG A N 1
ATOM 725 C CA . ARG A 1 99 ? -1.347 1.336 9.727 1.00 95.62 99 ARG A CA 1
ATOM 726 C C . ARG A 1 99 ? -1.307 1.210 8.207 1.00 95.62 99 ARG A C 1
ATOM 728 O O . ARG A 1 99 ? -2.173 0.568 7.605 1.00 95.62 99 ARG A O 1
ATOM 735 N N . MET A 1 100 ? -0.292 1.804 7.594 1.00 96.88 100 MET A N 1
ATOM 736 C CA . MET A 1 100 ? 0.017 1.577 6.186 1.00 96.88 100 MET A CA 1
ATOM 737 C C . MET A 1 100 ? 0.405 0.106 5.975 1.00 96.88 100 MET A C 1
ATOM 739 O O . MET A 1 100 ? 1.181 -0.454 6.744 1.00 96.88 100 MET A O 1
ATOM 743 N N . GLN A 1 101 ? -0.149 -0.534 4.948 1.00 96.88 101 GLN A N 1
ATOM 744 C CA . GLN A 1 101 ? 0.036 -1.972 4.710 1.00 96.88 101 GLN A CA 1
ATOM 745 C C . GLN A 1 101 ? 0.859 -2.294 3.464 1.00 96.88 101 GLN A C 1
ATOM 747 O O . GLN A 1 101 ? 1.487 -3.347 3.411 1.00 96.88 101 GLN A O 1
ATOM 752 N N . ALA A 1 102 ? 0.810 -1.428 2.456 1.00 98.12 102 ALA A N 1
ATOM 753 C CA . ALA A 1 102 ? 1.491 -1.621 1.184 1.00 98.12 102 ALA A CA 1
ATOM 754 C C . ALA A 1 102 ? 1.668 -0.274 0.472 1.00 98.12 102 ALA A C 1
ATOM 756 O O . ALA A 1 102 ? 1.242 0.778 0.959 1.00 98.12 102 ALA A O 1
ATOM 757 N N . PHE A 1 103 ? 2.260 -0.326 -0.712 1.00 98.38 103 PHE A N 1
ATOM 758 C CA . PHE A 1 103 ? 2.535 0.816 -1.562 1.00 98.38 103 PHE A CA 1
ATOM 759 C C . PHE A 1 103 ? 1.974 0.560 -2.957 1.00 98.38 103 PHE A C 1
ATOM 761 O O . PHE A 1 103 ? 2.250 -0.477 -3.559 1.00 98.38 103 PHE A O 1
ATOM 768 N N . PHE A 1 104 ? 1.213 1.516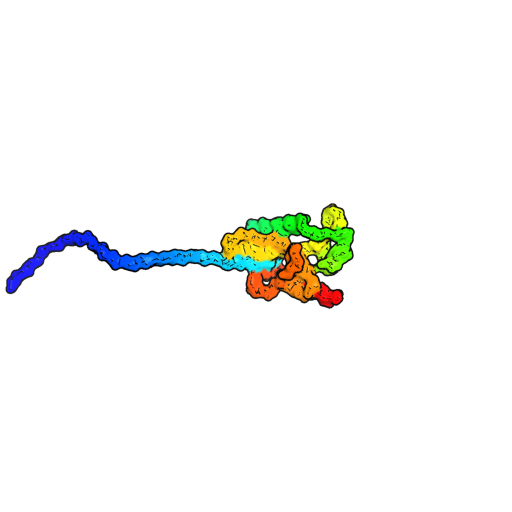 -3.478 1.00 98.25 104 PHE A N 1
ATOM 769 C CA . PHE A 1 104 ? 0.738 1.504 -4.856 1.00 98.25 104 PHE A CA 1
ATOM 770 C C . PHE A 1 104 ? 1.694 2.303 -5.730 1.00 98.25 104 PHE A C 1
ATOM 772 O O . PHE A 1 104 ? 1.855 3.498 -5.503 1.00 98.25 104 PHE A O 1
ATOM 779 N N . PHE A 1 105 ? 2.318 1.641 -6.696 1.00 98.12 105 PHE A N 1
ATOM 780 C CA . PHE A 1 105 ? 3.287 2.199 -7.627 1.00 98.12 105 PHE A CA 1
ATOM 781 C C . PHE A 1 105 ? 2.640 2.449 -8.989 1.00 98.12 105 PHE A C 1
ATOM 783 O O . PHE A 1 105 ? 1.906 1.604 -9.499 1.00 98.12 105 PHE A O 1
ATOM 790 N N . GLU A 1 106 ? 2.993 3.569 -9.610 1.00 97.00 106 GLU A N 1
ATOM 791 C CA . GLU A 1 106 ? 2.675 3.895 -11.001 1.00 97.00 106 GLU A CA 1
ATOM 792 C C . GLU A 1 106 ? 3.968 4.302 -11.712 1.00 97.00 106 GLU A C 1
ATOM 794 O O . GLU A 1 106 ? 4.681 5.185 -11.234 1.00 97.00 106 GLU A O 1
ATOM 799 N N . PHE A 1 107 ? 4.300 3.668 -12.837 1.00 95.62 107 PHE A N 1
ATOM 800 C CA . PHE A 1 107 ? 5.524 3.949 -13.600 1.00 95.62 107 PHE A CA 1
ATOM 801 C C . PHE A 1 107 ? 5.334 3.663 -15.096 1.00 95.62 107 PHE A C 1
ATOM 803 O O . PHE A 1 107 ? 4.322 3.105 -15.504 1.00 95.62 107 PHE A O 1
ATOM 810 N N . GLY A 1 108 ? 6.281 4.080 -15.941 1.00 93.06 108 GLY A N 1
ATOM 811 C CA . GLY A 1 108 ? 6.131 3.989 -17.399 1.00 93.06 108 GLY A CA 1
ATOM 812 C C . GLY A 1 108 ? 5.209 5.077 -17.964 1.00 93.06 108 GLY A C 1
ATOM 813 O O . GLY A 1 108 ? 5.004 6.123 -17.344 1.00 93.06 108 GLY A O 1
ATOM 814 N N . GLY A 1 109 ? 4.689 4.892 -19.180 1.00 90.56 109 GLY A N 1
ATOM 815 C CA . GLY A 1 109 ? 3.754 5.850 -19.790 1.00 90.56 109 GLY A CA 1
ATOM 816 C C . GLY A 1 109 ? 4.324 7.252 -20.033 1.00 90.56 109 GLY A C 1
ATOM 817 O O . GLY A 1 109 ? 3.553 8.196 -20.200 1.00 90.56 109 GLY A O 1
ATOM 818 N N . GLY A 1 110 ? 5.653 7.415 -20.002 1.00 90.06 110 GLY A N 1
ATOM 819 C CA . GLY A 1 110 ? 6.325 8.710 -20.148 1.00 90.06 110 GLY A CA 1
ATOM 820 C C . GLY A 1 110 ? 6.164 9.637 -18.939 1.00 90.06 110 GLY A C 1
ATOM 821 O O . GLY A 1 110 ? 6.427 10.832 -19.052 1.00 90.06 110 GLY A O 1
ATOM 822 N N . LYS A 1 111 ? 5.719 9.112 -17.791 1.00 91.06 111 LYS A N 1
ATOM 823 C CA . LYS A 1 111 ? 5.536 9.875 -16.553 1.00 91.06 111 LYS A CA 1
ATOM 824 C C . LYS A 1 111 ? 6.614 9.511 -15.529 1.00 91.06 111 LYS A C 1
ATOM 826 O O . LYS A 1 111 ? 7.053 8.360 -15.499 1.00 91.06 111 LYS A O 1
ATOM 831 N N . PRO A 1 112 ? 7.026 10.458 -14.666 1.00 93.44 112 PRO A N 1
ATOM 832 C CA . PRO A 1 112 ? 7.860 10.132 -13.519 1.00 93.44 112 PRO A CA 1
ATOM 833 C C . PRO A 1 112 ? 7.169 9.074 -12.654 1.00 93.44 112 PRO A C 1
ATOM 835 O O . PRO A 1 112 ? 5.954 9.178 -12.443 1.00 93.44 112 PRO A O 1
ATOM 838 N N . PRO A 1 113 ? 7.910 8.082 -12.139 1.00 96.19 113 PRO A N 1
ATOM 839 C CA . PRO A 1 113 ? 7.320 7.079 -11.281 1.00 96.19 113 PRO A CA 1
ATOM 840 C C . PRO A 1 113 ? 6.790 7.722 -9.996 1.00 96.19 113 PRO A C 1
ATOM 842 O O . PRO A 1 113 ? 7.321 8.719 -9.491 1.00 96.19 113 PRO A O 1
ATOM 845 N N . ASN A 1 114 ? 5.719 7.151 -9.466 1.00 97.00 114 ASN A N 1
ATOM 846 C CA . ASN A 1 114 ? 5.052 7.633 -8.271 1.00 97.00 114 ASN A CA 1
ATOM 847 C C . ASN A 1 114 ? 4.651 6.467 -7.372 1.00 97.00 114 ASN A C 1
ATOM 849 O O . ASN A 1 114 ? 4.449 5.352 -7.849 1.00 97.00 114 ASN A O 1
ATOM 853 N N . ALA A 1 115 ? 4.528 6.745 -6.075 1.00 97.62 115 ALA A N 1
ATOM 854 C CA . ALA A 1 115 ? 3.988 5.794 -5.125 1.00 97.62 115 ALA A CA 1
ATOM 855 C C . ALA A 1 115 ? 3.103 6.477 -4.083 1.00 97.62 115 ALA A C 1
ATOM 857 O O . ALA A 1 115 ? 3.387 7.588 -3.627 1.00 97.62 115 ALA A O 1
ATOM 858 N N . THR A 1 116 ? 2.025 5.795 -3.705 1.00 97.62 116 THR A N 1
ATOM 859 C CA . THR A 1 116 ? 1.088 6.236 -2.667 1.00 97.62 116 THR A CA 1
ATOM 860 C C . THR A 1 116 ? 0.875 5.139 -1.628 1.00 97.62 116 THR A C 1
ATOM 862 O O . THR A 1 116 ? 0.841 3.962 -1.998 1.00 97.62 116 THR A O 1
ATOM 865 N N . PRO A 1 117 ? 0.698 5.493 -0.344 1.00 98.19 117 PRO A N 1
ATOM 866 C CA . PRO A 1 117 ? 0.465 4.508 0.701 1.00 98.19 117 PRO A CA 1
ATOM 867 C C . PRO A 1 117 ? -0.909 3.853 0.536 1.00 98.19 117 PRO A C 1
ATOM 869 O O . PRO A 1 117 ? -1.888 4.507 0.160 1.00 98.19 117 PRO A O 1
ATOM 872 N N . LEU A 1 118 ? -0.973 2.562 0.846 1.00 97.94 118 LEU A N 1
ATOM 873 C CA . LEU A 1 118 ? -2.193 1.767 0.855 1.00 97.94 118 LEU A CA 1
ATOM 874 C C . LEU A 1 118 ? -2.572 1.348 2.274 1.00 97.94 118 LEU A C 1
ATOM 876 O O . LEU A 1 118 ? -1.723 1.037 3.113 1.00 97.94 118 LEU A O 1
ATOM 880 N N . TYR A 1 119 ? -3.878 1.291 2.505 1.00 96.25 119 TYR A N 1
ATOM 881 C CA . TYR A 1 119 ? -4.503 1.009 3.792 1.00 96.25 119 TYR A CA 1
ATOM 882 C C . TYR A 1 119 ? -5.424 -0.214 3.702 1.00 96.25 119 TYR A C 1
ATOM 884 O O . TYR A 1 119 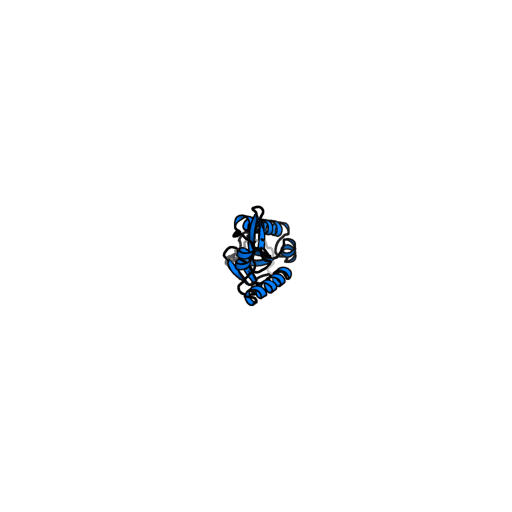? -5.838 -0.587 2.597 1.00 96.25 119 TYR A O 1
ATOM 892 N N . PRO A 1 120 ? -5.812 -0.805 4.848 1.00 94.62 120 PRO A N 1
ATOM 893 C CA . PRO A 1 120 ? -6.724 -1.940 4.861 1.00 94.62 120 PRO A CA 1
ATOM 894 C C . PRO A 1 120 ? -8.030 -1.630 4.144 1.00 94.62 120 PRO A C 1
ATOM 896 O O . PRO A 1 120 ? -8.654 -0.599 4.410 1.00 94.62 120 PRO A O 1
ATOM 899 N N . SER A 1 121 ? -8.461 -2.534 3.265 1.00 92.38 121 SER A N 1
ATOM 900 C CA . SER A 1 121 ? -9.838 -2.502 2.781 1.00 92.38 121 SER A CA 1
ATOM 901 C C . SER A 1 121 ? -10.786 -3.057 3.845 1.00 92.38 121 SER A C 1
ATOM 903 O O . SER A 1 121 ? -10.474 -4.046 4.505 1.00 92.38 121 SER A O 1
ATOM 905 N N . ILE A 1 122 ? -11.956 -2.436 3.990 1.00 88.31 122 ILE A N 1
ATOM 906 C CA . ILE A 1 122 ? -13.027 -2.879 4.902 1.00 88.31 122 ILE A CA 1
ATOM 907 C C . ILE A 1 122 ? -14.277 -3.360 4.152 1.00 88.31 122 ILE A C 1
ATOM 909 O O . ILE A 1 122 ? -15.276 -3.703 4.773 1.00 88.31 122 ILE A O 1
ATOM 913 N N . ASP A 1 123 ? -14.229 -3.390 2.819 1.00 86.50 123 ASP A N 1
ATOM 914 C CA . ASP A 1 123 ? -15.358 -3.725 1.940 1.00 86.50 123 ASP A CA 1
ATOM 915 C C . ASP A 1 123 ? -15.510 -5.233 1.661 1.00 86.50 123 ASP A C 1
ATOM 917 O O . ASP A 1 123 ? -16.377 -5.643 0.891 1.00 86.50 123 ASP A O 1
ATOM 921 N N . GLY A 1 124 ? -14.655 -6.066 2.263 1.00 87.94 124 GLY A N 1
ATOM 922 C CA . GLY A 1 124 ? -14.660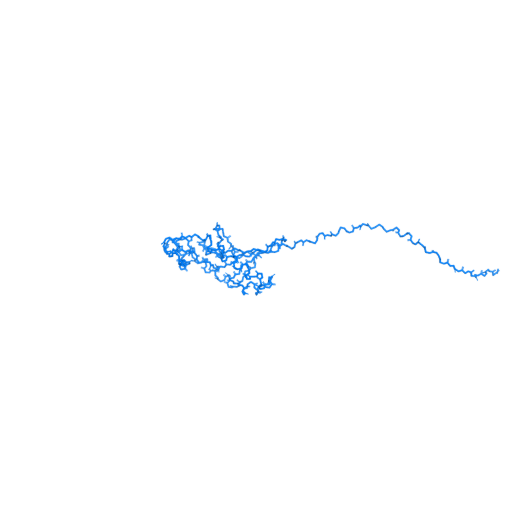 -7.519 2.085 1.00 87.94 124 GLY A CA 1
ATOM 923 C C . GLY A 1 124 ? -14.044 -8.008 0.770 1.00 87.94 124 GLY A C 1
ATOM 924 O O . GLY A 1 124 ? -14.065 -9.212 0.508 1.00 87.94 124 GLY A O 1
ATOM 925 N N . LYS A 1 125 ? -13.474 -7.117 -0.051 1.00 92.06 125 LYS A N 1
ATOM 926 C CA . LYS A 1 125 ? -12.783 -7.479 -1.296 1.00 92.06 125 LYS A CA 1
ATOM 927 C C . LYS A 1 125 ? -11.293 -7.715 -1.063 1.00 92.06 125 LYS A C 1
ATOM 929 O O . LYS A 1 125 ? -10.699 -7.210 -0.111 1.00 92.06 125 LYS A O 1
ATOM 934 N N . VAL A 1 126 ? -10.683 -8.494 -1.956 1.00 96.50 126 VAL A N 1
ATOM 935 C CA . VAL A 1 126 ? -9.236 -8.745 -1.960 1.00 96.50 126 VAL A CA 1
ATOM 936 C C . VAL A 1 126 ? -8.529 -7.504 -2.497 1.00 96.50 126 VAL A C 1
ATOM 938 O O . VAL A 1 126 ? -8.502 -7.248 -3.703 1.00 96.50 126 VAL A O 1
ATOM 941 N N . GLY A 1 127 ? -7.987 -6.701 -1.588 1.00 96.69 127 GLY A N 1
ATOM 942 C CA . GLY A 1 127 ? -7.295 -5.477 -1.957 1.00 96.69 127 GLY A CA 1
ATOM 943 C C . GLY A 1 127 ? -7.057 -4.528 -0.795 1.00 96.69 127 GLY A C 1
ATOM 944 O O . GLY A 1 127 ? -6.994 -4.911 0.378 1.00 96.69 127 GLY A O 1
ATOM 945 N N . PHE A 1 128 ? -6.917 -3.264 -1.168 1.00 96.94 128 PHE A N 1
ATOM 946 C CA . PHE A 1 128 ? -6.569 -2.156 -0.294 1.00 96.94 128 PHE A CA 1
ATOM 947 C C . PHE A 1 128 ? -7.447 -0.947 -0.604 1.00 96.94 128 PHE A C 1
ATOM 949 O O . PHE A 1 128 ? -8.256 -0.964 -1.534 1.00 96.94 128 PHE A O 1
ATOM 956 N N . ARG A 1 129 ? -7.235 0.136 0.137 1.00 95.25 129 ARG A N 1
ATOM 957 C CA . ARG A 1 129 ? -7.710 1.468 -0.236 1.00 95.25 129 ARG A CA 1
ATOM 958 C C . ARG A 1 129 ? -6.572 2.477 -0.269 1.00 95.25 129 ARG A C 1
ATOM 960 O O . ARG A 1 129 ? -5.631 2.372 0.517 1.00 95.25 129 ARG A O 1
ATOM 967 N N . ASP A 1 130 ? -6.679 3.452 -1.158 1.00 94.44 130 ASP A N 1
ATOM 968 C CA . ASP A 1 130 ? -5.750 4.579 -1.226 1.00 94.44 130 ASP A CA 1
ATOM 969 C C . ASP A 1 130 ? -6.067 5.657 -0.167 1.00 94.44 130 ASP A C 1
ATOM 971 O O . ASP A 1 130 ? -7.018 5.553 0.617 1.00 94.44 130 ASP A O 1
ATOM 975 N N . THR A 1 131 ? -5.280 6.736 -0.160 1.00 91.75 131 THR A N 1
ATOM 976 C CA . THR A 1 131 ? -5.484 7.910 0.712 1.00 91.75 131 THR A CA 1
ATOM 977 C C . THR A 1 131 ? -6.834 8.605 0.508 1.00 91.75 131 THR A C 1
ATOM 979 O O . THR A 1 131 ? -7.293 9.330 1.386 1.00 91.75 131 THR A O 1
ATOM 982 N N . LYS A 1 132 ? -7.501 8.379 -0.630 1.00 91.50 132 LYS A N 1
ATOM 983 C CA . LYS A 1 132 ? -8.823 8.921 -0.974 1.00 91.50 132 LYS A CA 1
ATOM 984 C C . LYS A 1 132 ? -9.950 7.931 -0.672 1.00 91.50 132 LYS A C 1
ATOM 986 O O . LYS A 1 132 ? -11.080 8.152 -1.107 1.00 91.50 132 LYS A O 1
ATOM 991 N N . LYS A 1 133 ? -9.660 6.854 0.069 1.00 91.25 133 LYS A N 1
ATOM 992 C CA . LYS A 1 133 ? -10.594 5.768 0.406 1.00 91.25 133 LYS A CA 1
ATOM 993 C C . LYS A 1 133 ? -11.118 5.022 -0.835 1.00 91.25 133 LYS A C 1
ATOM 995 O O . LYS A 1 133 ? -12.133 4.335 -0.743 1.00 91.25 133 LYS A O 1
ATOM 1000 N N . LYS A 1 134 ? -10.442 5.127 -1.988 1.00 93.50 134 LYS A N 1
ATOM 1001 C CA . LYS A 1 134 ? -10.790 4.382 -3.205 1.00 93.50 134 LYS A CA 1
ATOM 1002 C C . LYS A 1 134 ? -10.210 2.980 -3.143 1.00 93.50 134 LYS A C 1
ATOM 1004 O O . LYS A 1 134 ? -9.058 2.809 -2.756 1.00 93.50 134 LYS A O 1
ATOM 1009 N N . ALA A 1 135 ? -10.999 1.995 -3.562 1.00 94.88 135 ALA A N 1
ATOM 1010 C CA . ALA A 1 135 ? -10.560 0.610 -3.625 1.00 94.88 135 ALA A CA 1
ATOM 1011 C C . ALA A 1 135 ? -9.444 0.426 -4.665 1.00 94.88 135 ALA A C 1
ATOM 1013 O O . ALA A 1 135 ? -9.539 0.914 -5.792 1.00 94.88 135 ALA A O 1
ATOM 1014 N N . VAL A 1 136 ? -8.419 -0.328 -4.281 1.00 96.75 136 VAL A N 1
ATOM 1015 C CA . VAL A 1 136 ? -7.336 -0.802 -5.142 1.00 96.75 136 VAL A CA 1
ATOM 1016 C C . VAL A 1 136 ? -7.392 -2.325 -5.117 1.00 96.75 136 VAL A C 1
ATOM 1018 O O . VAL A 1 136 ? -7.032 -2.954 -4.118 1.00 96.75 136 VAL A O 1
ATOM 1021 N N . ALA A 1 137 ? -7.926 -2.914 -6.188 1.00 96.44 137 ALA A N 1
ATOM 1022 C CA . ALA A 1 137 ? -8.106 -4.356 -6.302 1.00 96.44 137 ALA A CA 1
ATOM 1023 C C . ALA A 1 137 ? -6.754 -5.043 -6.531 1.00 96.44 137 ALA A C 1
ATOM 1025 O O . ALA A 1 137 ? -6.038 -4.712 -7.471 1.00 96.44 137 ALA A O 1
ATOM 1026 N N . ALA A 1 138 ? -6.419 -6.018 -5.684 1.00 96.69 138 ALA A N 1
ATOM 1027 C CA . ALA A 1 138 ? -5.173 -6.780 -5.810 1.00 96.69 138 ALA A CA 1
ATOM 1028 C C . ALA A 1 138 ? -5.285 -7.963 -6.794 1.00 96.69 138 ALA A C 1
ATOM 1030 O O . ALA A 1 138 ? -4.312 -8.677 -7.002 1.00 96.69 138 ALA A O 1
ATOM 1031 N N . LEU A 1 139 ? -6.471 -8.176 -7.372 1.00 96.38 139 LEU A N 1
ATOM 1032 C CA . LEU A 1 139 ? -6.758 -9.202 -8.381 1.00 96.38 139 LEU A CA 1
ATOM 1033 C C . LEU A 1 139 ? -7.047 -8.584 -9.765 1.00 96.38 139 LEU A C 1
ATOM 1035 O O . LEU A 1 139 ? -7.732 -9.196 -10.573 1.00 96.38 139 LEU A O 1
ATOM 1039 N N . ASP A 1 140 ? -6.618 -7.341 -10.008 1.00 94.62 140 ASP A N 1
ATOM 1040 C CA . ASP A 1 140 ? -6.694 -6.722 -11.337 1.00 94.62 140 ASP A CA 1
ATOM 1041 C C . ASP A 1 140 ? -5.588 -7.306 -12.225 1.00 94.62 140 ASP A C 1
ATOM 1043 O O . ASP A 1 140 ? -4.410 -7.205 -11.882 1.00 94.62 140 ASP A O 1
ATOM 1047 N N . ASP A 1 141 ? -5.958 -7.890 -13.366 1.00 92.06 141 ASP A N 1
ATOM 1048 C CA . ASP A 1 141 ? -5.024 -8.524 -14.309 1.00 92.06 141 ASP A CA 1
ATOM 1049 C C . ASP A 1 141 ? -3.985 -7.544 -14.888 1.00 92.06 141 ASP A C 1
ATOM 1051 O O . ASP A 1 141 ? -2.946 -7.961 -15.398 1.00 92.06 141 ASP A O 1
ATOM 1055 N N . ASN A 1 142 ? -4.232 -6.234 -14.790 1.00 93.12 142 ASN A N 1
ATOM 1056 C CA . ASN A 1 142 ? -3.303 -5.184 -15.220 1.00 93.12 142 ASN A CA 1
ATOM 1057 C C . ASN A 1 142 ? -2.404 -4.670 -14.081 1.00 93.12 142 ASN A C 1
ATOM 1059 O O . ASN A 1 142 ? -1.746 -3.635 -14.229 1.00 93.12 142 ASN A O 1
ATOM 1063 N N . MET A 1 143 ? -2.405 -5.349 -12.932 1.00 95.06 143 MET A N 1
ATOM 1064 C CA . MET A 1 143 ? -1.650 -4.985 -11.739 1.00 95.06 143 MET A CA 1
ATOM 1065 C C . MET A 1 143 ? -0.560 -6.013 -11.454 1.00 95.06 143 MET A C 1
ATOM 1067 O O . MET A 1 143 ? -0.821 -7.202 -11.294 1.00 95.06 143 MET A O 1
ATOM 1071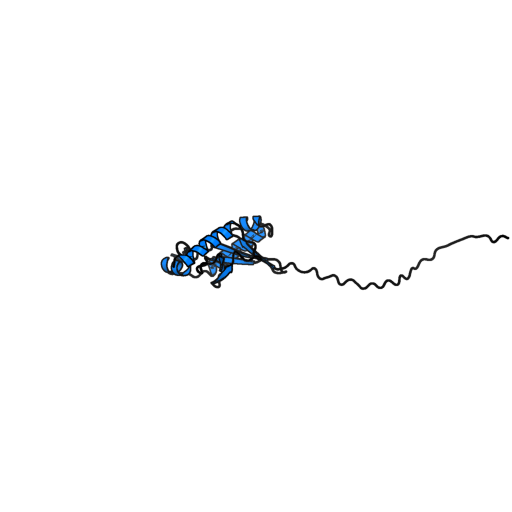 N N . ILE A 1 144 ? 0.672 -5.548 -11.281 1.00 96.75 144 ILE A N 1
ATOM 1072 C CA . ILE A 1 144 ? 1.736 -6.380 -10.717 1.00 96.75 144 ILE A CA 1
ATOM 1073 C C . ILE A 1 144 ? 1.559 -6.397 -9.199 1.00 96.75 144 ILE A C 1
ATOM 1075 O O . ILE A 1 144 ? 1.598 -5.351 -8.563 1.00 96.75 144 ILE A O 1
ATOM 1079 N N . VAL A 1 145 ? 1.384 -7.558 -8.578 1.00 97.50 145 VAL A N 1
ATOM 1080 C CA . VAL A 1 145 ? 1.191 -7.647 -7.120 1.00 97.50 145 VAL A CA 1
ATOM 1081 C C . VAL A 1 145 ? 2.209 -8.618 -6.538 1.00 97.50 145 VAL A C 1
ATOM 1083 O O . VAL A 1 145 ? 2.258 -9.778 -6.949 1.00 97.50 145 VAL A O 1
ATOM 1086 N N . SER A 1 146 ? 3.035 -8.167 -5.583 1.00 96.19 146 SER A N 1
ATOM 1087 C CA . SER A 1 146 ? 3.947 -9.087 -4.887 1.00 96.19 146 SER A CA 1
ATOM 1088 C C . SER A 1 146 ? 3.157 -10.132 -4.097 1.00 96.19 146 SER A C 1
ATOM 1090 O O . SER A 1 146 ? 2.071 -9.853 -3.590 1.00 96.19 146 SER A O 1
ATOM 1092 N N . GLN A 1 147 ? 3.708 -11.339 -3.943 1.00 95.56 147 GLN A N 1
ATOM 1093 C CA . GLN A 1 147 ? 3.047 -12.408 -3.179 1.00 95.56 147 GLN A CA 1
ATOM 1094 C C . GLN A 1 147 ? 2.731 -11.980 -1.738 1.00 95.56 147 GLN A C 1
ATOM 1096 O O . GLN A 1 147 ? 1.653 -12.276 -1.225 1.00 95.56 147 GLN A O 1
ATOM 1101 N N . GLN A 1 148 ? 3.634 -11.217 -1.114 1.00 95.44 148 GLN A N 1
ATOM 1102 C CA . GLN A 1 148 ? 3.408 -10.654 0.217 1.00 95.44 148 GLN A CA 1
ATOM 1103 C C . GLN A 1 148 ? 2.213 -9.686 0.210 1.00 95.44 148 GLN A C 1
ATOM 1105 O O .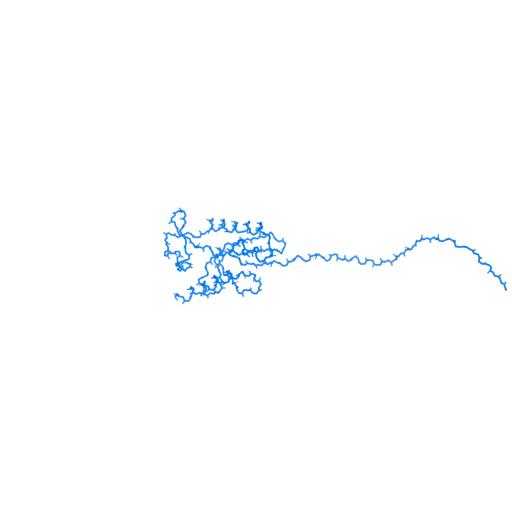 GLN A 1 148 ? 1.304 -9.816 1.033 1.00 95.44 148 GLN A O 1
ATOM 1110 N N . SER A 1 149 ? 2.155 -8.773 -0.770 1.00 96.94 149 SER A N 1
ATOM 1111 C CA . SER A 1 149 ? 1.032 -7.837 -0.926 1.00 96.94 149 SER A CA 1
ATOM 1112 C C . SER A 1 149 ? -0.293 -8.574 -1.121 1.00 96.94 149 SER A C 1
ATOM 1114 O O . SER A 1 149 ? -1.306 -8.209 -0.524 1.00 96.94 149 SER A O 1
ATOM 1116 N N . LEU A 1 150 ? -0.291 -9.641 -1.923 1.00 97.44 150 LEU A N 1
ATOM 1117 C CA . LEU A 1 150 ? -1.476 -10.451 -2.176 1.00 97.44 150 LEU A CA 1
ATOM 1118 C C . LEU A 1 150 ? -1.964 -11.161 -0.903 1.00 97.44 150 LEU A C 1
ATOM 1120 O O . LEU A 1 150 ? -3.164 -11.178 -0.632 1.00 97.44 150 LEU A O 1
ATOM 1124 N N . GLN A 1 151 ? -1.052 -11.687 -0.081 1.00 97.00 151 GLN A N 1
ATOM 1125 C CA . GLN A 1 151 ? -1.405 -12.300 1.201 1.00 97.00 151 GLN A CA 1
ATOM 1126 C C . GLN A 1 151 ? -2.109 -11.299 2.128 1.00 97.00 151 GLN A C 1
ATOM 1128 O O . GLN A 1 151 ? -3.165 -11.606 2.685 1.00 97.00 151 GLN A O 1
ATOM 1133 N N . VAL A 1 152 ? -1.582 -10.077 2.250 1.00 96.31 152 VAL A N 1
ATOM 1134 C CA . VAL A 1 152 ? -2.220 -9.021 3.054 1.00 96.31 152 VAL A CA 1
ATOM 1135 C C . VAL A 1 152 ? -3.578 -8.616 2.477 1.00 96.31 152 VAL A C 1
ATOM 1137 O O . VAL A 1 152 ? -4.536 -8.443 3.233 1.00 96.31 152 VAL A O 1
ATOM 1140 N N . ALA A 1 153 ? -3.703 -8.530 1.152 1.00 96.88 153 ALA A N 1
ATOM 1141 C CA . ALA A 1 153 ? -4.972 -8.249 0.486 1.00 96.88 153 ALA A CA 1
ATOM 1142 C C . ALA A 1 153 ? -6.044 -9.310 0.802 1.00 96.88 153 ALA A C 1
ATOM 1144 O O . ALA A 1 153 ? -7.207 -8.969 1.044 1.00 96.88 153 ALA A O 1
ATOM 1145 N N . TYR A 1 154 ? -5.665 -10.591 0.861 1.00 96.50 154 TYR A N 1
ATOM 1146 C CA . TYR A 1 154 ? -6.564 -11.659 1.301 1.00 96.50 154 TYR A CA 1
ATOM 1147 C C . TYR A 1 154 ? -6.956 -11.518 2.774 1.00 96.50 154 TYR A C 1
ATOM 1149 O O . TYR A 1 154 ? -8.132 -11.689 3.098 1.00 96.50 154 TYR A O 1
ATOM 1157 N N . GLU A 1 155 ? -6.031 -11.160 3.667 1.00 94.56 155 GLU A N 1
ATOM 1158 C CA . GLU A 1 155 ? -6.376 -10.893 5.070 1.00 94.56 155 GLU A CA 1
ATOM 1159 C C . GLU A 1 155 ? -7.353 -9.717 5.216 1.00 94.56 155 GLU A C 1
ATOM 1161 O O . GLU A 1 155 ? -8.283 -9.786 6.021 1.00 94.56 155 GLU A O 1
ATOM 1166 N N . ASN A 1 156 ? -7.210 -8.667 4.403 1.00 94.69 156 ASN A N 1
ATOM 1167 C CA . ASN A 1 156 ? -8.155 -7.547 4.386 1.00 94.69 156 ASN A CA 1
ATOM 1168 C C . ASN A 1 156 ? -9.568 -7.983 3.971 1.00 94.69 156 ASN A C 1
ATOM 1170 O O . ASN A 1 156 ? -10.548 -7.567 4.590 1.00 94.69 156 ASN A O 1
ATOM 1174 N N . SER A 1 157 ? -9.693 -8.893 2.999 1.00 93.88 157 SER A N 1
ATOM 1175 C CA . SER A 1 157 ? -11.001 -9.407 2.555 1.00 93.88 157 SER A CA 1
ATOM 1176 C C . SER A 1 157 ? -11.806 -10.098 3.670 1.00 93.88 157 SER A C 1
ATOM 1178 O O . SER A 1 157 ? -13.033 -10.188 3.605 1.00 93.88 157 SER A O 1
ATOM 1180 N N . LYS A 1 158 ? -11.135 -10.559 4.735 1.00 91.94 158 LYS A N 1
ATOM 1181 C CA . LYS A 1 158 ? -11.779 -11.195 5.893 1.00 91.94 158 LYS A CA 1
ATOM 1182 C C . LYS A 1 158 ? -12.395 -10.182 6.861 1.00 91.94 158 LYS A C 1
ATOM 1184 O O . LYS A 1 158 ? -13.235 -10.576 7.664 1.00 91.94 158 LYS A O 1
ATOM 1189 N N . ILE A 1 159 ? -12.014 -8.903 6.793 1.00 85.25 159 ILE A N 1
ATOM 1190 C CA . ILE A 1 159 ? -12.515 -7.848 7.690 1.00 85.25 159 ILE A CA 1
ATOM 1191 C C . ILE A 1 159 ? -13.994 -7.565 7.410 1.00 85.25 159 ILE A C 1
ATOM 1193 O O . ILE A 1 159 ? -14.806 -7.596 8.331 1.00 85.25 159 ILE A O 1
ATOM 1197 N N . GLY A 1 160 ? -14.356 -7.353 6.139 1.00 67.56 160 GLY A N 1
ATOM 1198 C CA . GLY A 1 160 ? -15.738 -7.050 5.740 1.00 67.56 160 GLY A CA 1
ATOM 1199 C C . GLY A 1 160 ? -16.733 -8.185 6.013 1.00 67.56 160 GLY A C 1
ATOM 1200 O O . GLY A 1 160 ? -17.928 -7.941 6.073 1.00 67.56 160 GLY A O 1
ATOM 1201 N N . LYS A 1 161 ? -16.248 -9.416 6.224 1.00 59.12 161 LYS A N 1
ATOM 1202 C CA . LYS A 1 161 ? -17.073 -10.588 6.567 1.00 59.12 161 LYS A CA 1
ATOM 1203 C C . LYS A 1 161 ? -17.329 -10.752 8.072 1.00 59.12 161 LYS A C 1
ATOM 1205 O O . LYS A 1 161 ? -18.073 -11.649 8.450 1.00 59.12 161 LYS A O 1
ATOM 1210 N N . ARG A 1 162 ? -16.662 -9.965 8.927 1.00 55.50 162 ARG A N 1
ATOM 1211 C CA . ARG A 1 162 ? -16.735 -10.067 10.399 1.00 55.50 162 ARG A CA 1
ATOM 1212 C C . ARG A 1 162 ? -17.591 -8.972 11.053 1.00 55.50 162 ARG A C 1
ATOM 1214 O O . ARG A 1 162 ? -17.591 -8.890 12.278 1.00 55.50 162 ARG A O 1
ATOM 1221 N N . ARG A 1 163 ? -18.260 -8.124 10.266 1.00 49.09 163 ARG A N 1
ATOM 1222 C CA . ARG A 1 163 ? -19.208 -7.111 10.753 1.00 49.09 163 ARG A CA 1
ATOM 1223 C C . ARG A 1 163 ? -20.641 -7.546 10.522 1.00 49.09 163 ARG A C 1
ATOM 1225 O O . ARG A 1 163 ? -20.872 -8.215 9.493 1.00 49.09 163 ARG A O 1
#

pLDDT: mean 85.91, std 18.16, range [41.06, 98.5]

Foldseek 3Di:
DDDDDDDDDDDDDPPPPDPPPPPPPPPPPFDDKAKEKAQALVRVVVLVPDDSVLSVVQVVQQVVCCVVQFDWAQDPVVQCVVANPPQWDQDPVRTITGDFGIKMWIDTPPDDIHIHTWGQDQQLAQATATSVRDTDHQPPPRYHYGPSRRVSSNVSSVNNVVD

Radius of gyration: 29.73 Å; chains: 1; bounding box: 58×26×113 Å